Protein AF-C9MSU8-F1 (afdb_monomer_lite)

pLDDT: mea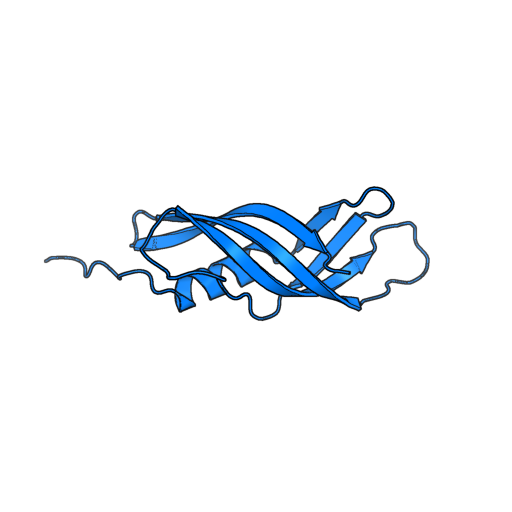n 86.48, std 14.09, range [38.53, 98.06]

Sequence (102 aa):
MSIPKLSMTKKDVETAITHALRNYHITTYDKDYCIVTPHAQTIQEEFIGPKVYTFQGTAEIKSEIGNNDILFNIRSIKGAAKITTSKTGEPVVEINSISLVK

Radius of gyration: 15.4 Å; chains: 1; bounding box: 34×20×55 Å

Secondary structure (DSSP, 8-state):
-PPP-----HHHHHHHHHHHTTT-EEE-SS-EEEEEEEEEEEESS---SSSEEEEEEEEEEEE-SSSS---EEEEEEEEEEEEEE-TTS-EEEEEEEEEE--

Structure (mmCIF, N/CA/C/O backbone):
data_AF-C9MSU8-F1
#
_entry.id   AF-C9MSU8-F1
#
loop_
_atom_site.group_PDB
_atom_site.id
_atom_site.type_symbol
_atom_site.label_atom_id
_atom_site.label_alt_id
_atom_site.label_comp_id
_atom_site.label_asym_id
_atom_site.label_entity_id
_atom_site.label_seq_id
_atom_site.pdbx_PDB_ins_code
_atom_site.Cartn_x
_atom_site.Cartn_y
_atom_site.Cartn_z
_atom_site.occupancy
_atom_site.B_iso_or_equiv
_atom_site.auth_seq_id
_atom_site.auth_comp_id
_atom_site.auth_asym_id
_atom_site.auth_atom_id
_atom_site.pdbx_PDB_model_num
ATOM 1 N N . MET A 1 1 ? -8.739 -7.351 34.157 1.00 38.53 1 MET A N 1
ATOM 2 C CA . MET A 1 1 ? -7.938 -6.250 33.583 1.00 38.53 1 MET A CA 1
ATOM 3 C C . MET A 1 1 ? -8.274 -6.150 32.108 1.00 38.53 1 MET A C 1
ATOM 5 O O . MET A 1 1 ? -8.123 -7.142 31.407 1.00 38.53 1 MET A O 1
ATOM 9 N N . SER A 1 2 ? -8.816 -5.018 31.665 1.00 47.75 2 SER A N 1
ATOM 10 C CA . SER A 1 2 ? -9.199 -4.802 30.266 1.00 47.75 2 SER A CA 1
ATOM 11 C C . SER A 1 2 ? -7.969 -4.350 29.484 1.00 47.75 2 SER A C 1
ATOM 13 O O . SER A 1 2 ? -7.360 -3.345 29.837 1.00 47.75 2 SER A O 1
ATOM 15 N N . ILE A 1 3 ? -7.585 -5.102 28.454 1.00 57.72 3 ILE A N 1
ATOM 16 C CA . ILE A 1 3 ? -6.533 -4.694 27.517 1.00 57.72 3 ILE A CA 1
ATOM 17 C C . ILE A 1 3 ? -7.032 -3.413 26.825 1.00 57.72 3 ILE A C 1
ATOM 19 O O . ILE A 1 3 ? -8.185 -3.406 26.376 1.00 57.72 3 ILE A O 1
ATOM 23 N N . PRO A 1 4 ? -6.240 -2.328 26.742 1.00 50.41 4 PRO A N 1
ATOM 24 C CA . PRO A 1 4 ? -6.663 -1.159 25.990 1.00 50.41 4 PRO A CA 1
ATOM 25 C C . PRO A 1 4 ? -6.872 -1.599 24.541 1.00 50.41 4 PRO A C 1
ATOM 27 O O . PRO A 1 4 ? -5.958 -2.136 23.916 1.00 50.41 4 PRO A O 1
ATOM 30 N N . LYS A 1 5 ? -8.080 -1.398 24.006 1.00 56.59 5 LYS A N 1
ATOM 31 C CA . LYS A 1 5 ? -8.312 -1.468 22.561 1.00 56.59 5 LYS A CA 1
ATOM 32 C C . LYS A 1 5 ? -7.459 -0.349 21.964 1.00 56.59 5 LYS A C 1
ATOM 34 O O . LYS A 1 5 ? -7.872 0.805 22.005 1.00 56.59 5 LYS A O 1
ATOM 39 N N . LEU A 1 6 ? -6.256 -0.670 21.493 1.00 56.91 6 LEU A N 1
ATOM 40 C CA . LEU A 1 6 ? -5.472 0.234 20.659 1.00 56.91 6 LEU A CA 1
ATOM 41 C C . LEU A 1 6 ? -6.358 0.571 19.459 1.00 56.91 6 LEU A C 1
ATOM 43 O O . LEU A 1 6 ? -6.616 -0.268 18.598 1.00 56.91 6 LEU A O 1
ATOM 47 N N . SER A 1 7 ? -6.944 1.767 19.474 1.00 69.69 7 SER A N 1
ATOM 48 C CA . SER A 1 7 ? -7.719 2.265 18.352 1.00 69.69 7 SER A CA 1
ATOM 49 C C . SER A 1 7 ? -6.724 2.574 17.244 1.00 69.69 7 SER A C 1
ATOM 51 O O . SER A 1 7 ? -6.043 3.595 17.294 1.00 69.69 7 SER A O 1
ATOM 53 N N . MET A 1 8 ? -6.612 1.656 16.289 1.00 84.62 8 MET A N 1
ATOM 54 C CA . MET A 1 8 ? -5.852 1.816 15.053 1.00 84.62 8 MET A CA 1
ATOM 55 C C . MET A 1 8 ? -6.067 3.220 14.474 1.00 84.62 8 MET A C 1
ATOM 57 O O . MET A 1 8 ? -7.203 3.590 14.177 1.00 84.62 8 MET A O 1
ATOM 61 N N . THR A 1 9 ? -5.000 4.011 14.349 1.00 91.56 9 THR A N 1
ATOM 62 C CA . THR A 1 9 ? -5.084 5.375 13.811 1.00 91.56 9 THR A CA 1
ATOM 63 C C . THR A 1 9 ? -4.835 5.382 12.304 1.00 91.56 9 THR A C 1
ATOM 65 O O . THR A 1 9 ? -4.222 4.463 11.760 1.00 91.56 9 THR A O 1
ATOM 68 N N . LYS A 1 10 ? -5.248 6.457 11.616 1.00 93.62 10 LYS A N 1
ATOM 69 C CA . LYS A 1 10 ? -4.936 6.661 10.189 1.00 93.62 10 LYS A CA 1
ATOM 70 C C . LYS A 1 10 ? -3.436 6.495 9.905 1.00 93.62 10 LYS A C 1
ATOM 72 O O . LYS A 1 10 ? -3.062 5.809 8.960 1.00 93.62 10 LYS A O 1
ATOM 77 N N . LYS A 1 11 ? -2.590 7.063 10.771 1.00 94.25 11 LYS A N 1
ATOM 78 C CA . LYS A 1 11 ? -1.129 7.025 10.642 1.00 94.25 11 LYS A CA 1
ATOM 79 C C . LYS A 1 11 ? -0.561 5.611 10.789 1.00 94.25 11 LYS A C 1
ATOM 81 O O . LYS A 1 11 ? 0.358 5.251 10.053 1.00 94.25 11 LYS A O 1
ATOM 86 N N . ASP A 1 12 ? -1.103 4.808 11.704 1.00 92.62 12 ASP A N 1
ATOM 87 C CA . ASP A 1 12 ? -0.670 3.414 11.875 1.00 92.62 12 ASP A CA 1
ATOM 88 C C . ASP A 1 12 ? -0.981 2.599 10.617 1.00 92.62 12 ASP A C 1
ATOM 90 O O . ASP A 1 12 ? -0.149 1.825 10.149 1.00 92.62 12 ASP A O 1
ATOM 94 N N . VAL A 1 13 ? -2.156 2.827 10.022 1.00 94.50 13 VAL A N 1
ATOM 95 C CA . VAL A 1 13 ? -2.569 2.169 8.778 1.00 94.50 13 VAL A CA 1
ATOM 96 C C . VAL A 1 13 ? -1.697 2.600 7.601 1.00 94.50 13 VAL A C 1
ATOM 98 O O . VAL A 1 13 ? -1.225 1.752 6.854 1.00 94.50 13 VAL A O 1
ATOM 101 N N . GLU A 1 14 ? -1.436 3.895 7.440 1.00 97.12 14 GLU A N 1
ATOM 102 C CA . GLU A 1 14 ? -0.551 4.432 6.395 1.00 97.12 14 GLU A CA 1
ATOM 103 C C . GLU A 1 14 ? 0.879 3.882 6.501 1.00 97.12 14 GLU A C 1
ATOM 105 O O . GLU A 1 14 ? 1.504 3.500 5.504 1.00 97.12 14 GLU A O 1
ATOM 110 N N . THR A 1 15 ? 1.373 3.757 7.733 1.00 95.75 15 THR A N 1
ATOM 111 C CA . THR A 1 15 ? 2.661 3.122 8.026 1.00 95.75 15 THR A CA 1
ATOM 112 C C . THR A 1 15 ? 2.626 1.641 7.648 1.00 95.75 15 THR A C 1
ATOM 114 O O . THR A 1 15 ? 3.523 1.159 6.957 1.00 95.75 15 THR A O 1
ATOM 117 N N . ALA A 1 16 ? 1.566 0.919 8.015 1.00 95.06 16 ALA A N 1
ATOM 118 C CA . ALA A 1 16 ? 1.407 -0.492 7.676 1.00 95.06 16 ALA A CA 1
ATOM 119 C C . ALA A 1 16 ? 1.290 -0.730 6.158 1.00 95.06 16 ALA A C 1
ATOM 121 O O . ALA A 1 16 ? 1.886 -1.679 5.652 1.00 95.06 16 ALA A O 1
ATOM 122 N N . ILE A 1 17 ? 0.612 0.153 5.413 1.00 96.94 17 ILE A N 1
ATOM 123 C CA . ILE A 1 17 ? 0.586 0.126 3.940 1.00 96.94 17 ILE A CA 1
ATOM 124 C C . ILE A 1 17 ? 2.002 0.295 3.392 1.00 96.94 17 ILE A C 1
ATOM 126 O O . ILE A 1 17 ? 2.437 -0.497 2.561 1.00 96.94 17 ILE A O 1
ATOM 130 N N . THR A 1 18 ? 2.753 1.275 3.898 1.00 96.81 18 THR A N 1
ATOM 131 C CA . THR A 1 18 ? 4.152 1.491 3.500 1.00 96.81 18 THR A CA 1
ATOM 132 C C . THR A 1 18 ? 4.994 0.229 3.724 1.00 96.81 18 THR A C 1
ATOM 134 O O . THR A 1 18 ? 5.765 -0.164 2.853 1.00 96.81 18 THR A O 1
ATOM 137 N N . HIS A 1 19 ? 4.823 -0.465 4.853 1.00 94.94 19 HIS A N 1
ATOM 138 C CA . HIS A 1 19 ? 5.519 -1.729 5.110 1.00 94.94 19 HIS A CA 1
ATOM 139 C C . HIS A 1 19 ? 5.079 -2.865 4.181 1.00 94.94 19 HIS A C 1
ATOM 141 O O . HIS A 1 19 ? 5.940 -3.587 3.679 1.00 94.94 19 HIS A O 1
ATOM 147 N N . ALA A 1 20 ? 3.776 -3.006 3.926 1.00 94.88 20 ALA A N 1
ATOM 148 C CA . ALA A 1 20 ? 3.219 -4.047 3.060 1.00 94.88 20 ALA A CA 1
ATOM 149 C C . ALA A 1 20 ? 3.668 -3.921 1.593 1.00 94.88 20 ALA A C 1
ATOM 151 O O . ALA A 1 20 ? 3.653 -4.903 0.857 1.00 94.88 20 ALA A O 1
ATOM 152 N N . LEU A 1 21 ? 4.084 -2.725 1.171 1.00 95.44 21 LEU A N 1
ATOM 153 C CA . LEU A 1 21 ? 4.576 -2.463 -0.181 1.00 95.44 21 LEU A CA 1
ATOM 154 C C . LEU A 1 21 ? 6.047 -2.830 -0.403 1.00 95.44 21 LEU A C 1
ATOM 156 O O . LEU A 1 21 ? 6.503 -2.812 -1.545 1.00 95.44 21 LEU A O 1
ATOM 160 N N . ARG A 1 22 ? 6.811 -3.154 0.647 1.00 90.44 22 ARG A N 1
ATOM 161 C CA . ARG A 1 22 ? 8.213 -3.567 0.486 1.00 90.44 22 ARG A CA 1
ATOM 162 C C . ARG A 1 22 ? 8.277 -4.862 -0.321 1.00 90.44 22 ARG A C 1
ATOM 164 O O . ARG A 1 22 ? 7.668 -5.853 0.071 1.00 90.44 22 ARG A O 1
ATOM 17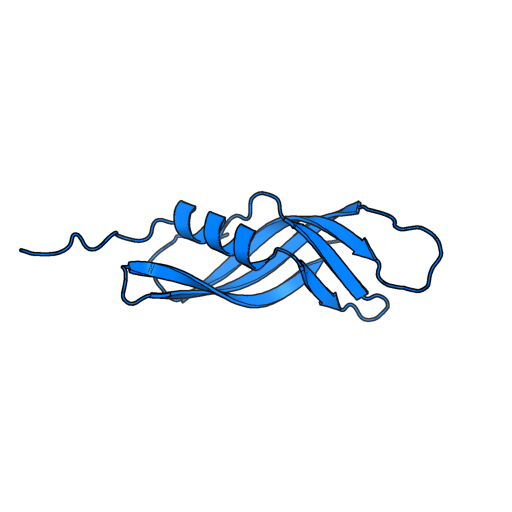1 N N . ASN A 1 23 ? 9.044 -4.859 -1.412 1.00 85.44 23 ASN A N 1
ATOM 172 C CA . ASN A 1 23 ? 9.165 -5.973 -2.359 1.00 85.44 23 ASN A CA 1
ATOM 173 C C . ASN A 1 23 ? 7.851 -6.342 -3.075 1.00 85.44 23 ASN A C 1
ATOM 175 O O . ASN A 1 23 ? 7.699 -7.463 -3.567 1.00 85.44 23 ASN A O 1
ATOM 179 N N . TYR A 1 24 ? 6.881 -5.425 -3.129 1.00 90.44 24 TYR A N 1
ATOM 180 C CA . TYR A 1 24 ? 5.662 -5.646 -3.898 1.00 90.44 24 TYR A CA 1
ATOM 181 C C . TYR A 1 24 ? 5.951 -5.492 -5.395 1.00 90.44 24 TYR A C 1
ATOM 183 O O . TYR A 1 24 ? 6.636 -4.552 -5.806 1.00 90.44 24 TYR A O 1
ATOM 191 N N . HIS A 1 25 ? 5.414 -6.404 -6.205 1.00 89.56 25 HIS A N 1
ATOM 192 C CA . HIS A 1 25 ? 5.610 -6.402 -7.653 1.00 89.56 25 HIS A CA 1
ATOM 193 C C . HIS A 1 25 ? 4.429 -5.717 -8.343 1.00 89.56 25 HIS A C 1
ATOM 195 O O . HIS A 1 25 ? 3.265 -5.975 -8.036 1.00 89.56 25 HIS A O 1
ATOM 201 N N . ILE A 1 26 ? 4.739 -4.821 -9.271 1.00 87.88 26 ILE A N 1
ATOM 202 C CA . ILE A 1 26 ? 3.789 -4.112 -10.117 1.00 87.88 26 ILE A CA 1
ATOM 203 C C . ILE A 1 26 ? 4.023 -4.586 -11.548 1.00 87.88 26 ILE A C 1
ATOM 205 O O . ILE A 1 26 ? 4.992 -4.182 -12.189 1.00 87.88 26 ILE A O 1
ATOM 209 N N . THR A 1 27 ? 3.111 -5.405 -12.054 1.00 84.50 27 THR A N 1
ATOM 210 C CA . THR A 1 27 ? 3.103 -5.831 -13.455 1.00 84.50 27 THR A CA 1
ATOM 211 C C . THR A 1 27 ? 2.291 -4.843 -14.284 1.00 84.50 27 THR A C 1
ATOM 213 O O . THR A 1 27 ? 1.102 -4.629 -14.030 1.00 84.50 27 THR A O 1
ATOM 216 N N . THR A 1 28 ? 2.925 -4.216 -15.272 1.00 79.75 28 THR A N 1
ATOM 217 C CA . THR A 1 28 ? 2.252 -3.457 -16.333 1.00 79.75 28 THR A CA 1
ATOM 218 C C . THR A 1 28 ? 2.185 -4.294 -17.610 1.00 79.75 28 THR A C 1
ATOM 220 O O . THR A 1 28 ? 2.715 -5.397 -17.677 1.00 79.75 28 THR A O 1
ATOM 223 N N . TYR A 1 29 ? 1.501 -3.786 -18.640 1.00 78.38 29 TYR A N 1
ATOM 224 C CA . TYR A 1 29 ? 1.393 -4.482 -19.929 1.00 78.38 29 TYR A CA 1
ATOM 225 C C . TYR A 1 29 ? 2.763 -4.766 -20.566 1.00 78.38 29 TYR A C 1
ATOM 227 O O . TYR A 1 29 ? 2.939 -5.766 -21.253 1.00 78.38 29 TYR A O 1
ATOM 235 N N . ASP A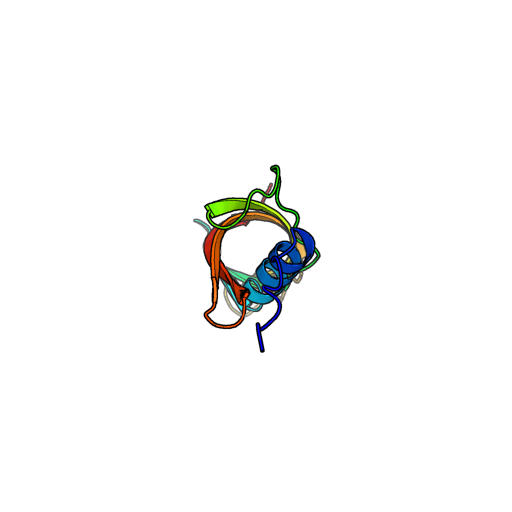 1 30 ? 3.714 -3.856 -20.369 1.00 74.94 30 ASP A N 1
ATOM 236 C CA . ASP A 1 30 ? 5.008 -3.844 -21.033 1.00 74.94 30 ASP A CA 1
ATOM 237 C C . ASP A 1 30 ? 6.176 -4.226 -20.118 1.00 74.94 30 ASP A C 1
ATOM 239 O O . ASP A 1 30 ? 7.212 -4.647 -20.635 1.00 74.94 30 ASP A O 1
ATOM 243 N N . LYS A 1 31 ? 6.046 -4.050 -18.792 1.00 80.50 31 LYS A N 1
ATOM 244 C CA . LYS A 1 31 ? 7.151 -4.220 -17.841 1.00 80.50 31 LYS A CA 1
ATOM 245 C C . LYS A 1 31 ? 6.708 -4.698 -16.466 1.00 80.50 31 LYS A C 1
ATOM 247 O O . LYS A 1 31 ? 5.662 -4.312 -15.958 1.00 80.50 31 LYS A O 1
ATOM 252 N N . ASP A 1 32 ? 7.592 -5.451 -15.826 1.00 84.94 32 ASP A N 1
ATOM 253 C CA . ASP A 1 32 ? 7.500 -5.764 -14.406 1.00 84.94 32 ASP A CA 1
ATOM 254 C C . ASP A 1 32 ? 8.398 -4.827 -13.604 1.00 84.94 32 ASP A C 1
ATOM 256 O O . ASP A 1 32 ? 9.568 -4.597 -13.940 1.00 84.94 32 ASP A O 1
ATOM 260 N N . TYR A 1 33 ? 7.834 -4.280 -12.533 1.00 87.12 33 TYR A N 1
ATOM 261 C CA . TYR A 1 33 ? 8.531 -3.437 -11.579 1.00 87.12 33 TYR A CA 1
ATOM 262 C C . TYR A 1 33 ? 8.457 -4.048 -10.187 1.00 87.12 33 TYR A C 1
ATOM 264 O O . TYR A 1 33 ? 7.420 -4.559 -9.783 1.00 87.12 33 TYR A O 1
ATOM 272 N N . CYS A 1 34 ? 9.518 -3.904 -9.407 1.00 90.31 34 CYS A N 1
ATOM 273 C CA . CYS A 1 34 ? 9.530 -4.239 -7.991 1.00 90.31 34 CYS A CA 1
ATOM 274 C C . CYS A 1 34 ? 9.722 -2.967 -7.163 1.00 90.31 34 CYS A C 1
ATOM 276 O O . CYS A 1 34 ? 10.576 -2.134 -7.482 1.00 90.31 34 CYS A O 1
ATOM 278 N N . ILE A 1 35 ? 8.922 -2.801 -6.110 1.00 91.81 35 ILE A N 1
ATOM 279 C CA . ILE A 1 35 ? 9.097 -1.720 -5.140 1.00 91.81 35 ILE A CA 1
ATOM 280 C C . ILE A 1 35 ? 10.264 -2.064 -4.217 1.00 91.81 35 ILE A C 1
ATOM 282 O O . ILE A 1 35 ? 10.187 -2.991 -3.411 1.00 91.81 35 ILE A O 1
ATOM 286 N N . VAL A 1 36 ? 11.317 -1.257 -4.298 1.00 90.56 36 VAL A N 1
ATOM 287 C CA . VAL A 1 36 ? 12.525 -1.383 -3.478 1.00 90.56 36 VAL A CA 1
ATOM 288 C C . VAL A 1 36 ? 12.331 -0.626 -2.169 1.00 90.56 36 VAL A C 1
ATOM 290 O O . VAL A 1 36 ? 12.431 -1.205 -1.087 1.00 90.56 36 VAL A O 1
ATOM 293 N N . THR A 1 37 ? 11.964 0.653 -2.275 1.00 93.25 37 THR A N 1
ATOM 294 C CA . THR A 1 37 ? 11.757 1.531 -1.120 1.00 93.25 37 THR A CA 1
ATOM 295 C C . THR A 1 37 ? 10.413 2.241 -1.258 1.00 93.25 37 THR A C 1
ATOM 297 O O . THR A 1 37 ? 10.308 3.217 -2.000 1.00 93.25 37 THR A O 1
ATOM 300 N N . PRO A 1 38 ? 9.355 1.796 -0.563 1.00 94.81 38 PRO A N 1
ATOM 301 C CA . PRO A 1 38 ? 8.128 2.575 -0.479 1.00 94.81 38 PRO A CA 1
ATOM 302 C C . PRO A 1 38 ? 8.358 3.792 0.429 1.00 94.81 38 PRO A C 1
ATOM 304 O O . PRO A 1 38 ? 8.848 3.653 1.552 1.00 94.81 38 PRO A O 1
ATOM 307 N N . HIS A 1 39 ? 7.995 4.986 -0.043 1.00 95.19 39 HIS A N 1
ATOM 308 C CA . HIS A 1 39 ? 7.943 6.189 0.792 1.00 95.19 39 HIS A CA 1
ATOM 309 C C . HIS A 1 39 ? 6.575 6.298 1.483 1.00 95.19 39 HIS A C 1
ATOM 311 O O . HIS A 1 39 ? 5.755 5.381 1.400 1.00 95.19 39 HIS A O 1
ATOM 317 N N . ALA A 1 40 ? 6.317 7.415 2.169 1.00 92.31 40 ALA A N 1
ATOM 318 C CA . ALA A 1 40 ? 5.059 7.635 2.875 1.00 92.31 40 ALA A CA 1
ATOM 319 C C . ALA A 1 40 ? 3.846 7.472 1.941 1.00 92.31 40 ALA A C 1
ATOM 321 O O . ALA A 1 40 ? 3.736 8.150 0.916 1.00 92.31 40 ALA A O 1
ATOM 322 N N . GLN A 1 41 ? 2.936 6.574 2.319 1.00 96.50 41 GLN A N 1
ATOM 323 C CA . GLN A 1 41 ? 1.651 6.380 1.654 1.00 96.50 41 GLN A CA 1
ATOM 324 C C . GLN A 1 41 ? 0.553 7.081 2.442 1.00 96.50 41 GLN A C 1
ATOM 326 O O . GLN A 1 41 ? 0.535 7.020 3.665 1.00 96.50 41 GLN A O 1
ATOM 331 N N . THR A 1 42 ? -0.369 7.730 1.742 1.00 97.50 42 THR A N 1
ATOM 332 C CA . THR A 1 42 ? -1.455 8.507 2.343 1.00 97.50 42 THR A CA 1
ATOM 333 C C . THR A 1 42 ? -2.800 7.960 1.897 1.00 97.50 42 THR A C 1
ATOM 335 O O . THR A 1 42 ? -3.052 7.828 0.695 1.00 97.50 42 THR A O 1
ATOM 338 N N . ILE A 1 43 ? -3.691 7.687 2.848 1.00 97.12 43 ILE A N 1
ATOM 339 C CA . ILE A 1 43 ? -5.085 7.338 2.564 1.00 97.12 43 ILE A CA 1
ATOM 340 C C . ILE A 1 43 ? -5.819 8.597 2.098 1.00 97.12 43 ILE A C 1
ATOM 342 O O . ILE A 1 43 ? -5.785 9.636 2.764 1.00 97.12 43 ILE A O 1
ATOM 346 N N . GLN A 1 44 ? -6.505 8.489 0.964 1.00 97.25 44 GLN A N 1
ATOM 347 C CA . GLN A 1 44 ? -7.102 9.629 0.256 1.00 97.25 44 GLN A CA 1
ATOM 348 C C . GLN A 1 44 ? -8.442 10.101 0.839 1.00 97.25 44 GLN A C 1
ATOM 350 O O . GLN A 1 44 ? -8.957 11.148 0.460 1.00 97.25 44 GLN A O 1
ATOM 355 N N . GLU A 1 45 ? -9.008 9.338 1.765 1.00 94.88 45 GLU A N 1
ATOM 356 C CA . GLU A 1 45 ? -10.322 9.563 2.364 1.00 94.88 45 GLU A CA 1
ATOM 357 C C . GLU A 1 45 ? -10.241 9.640 3.901 1.00 94.88 45 GLU A C 1
ATOM 359 O O . GLU A 1 45 ? -9.176 9.456 4.511 1.00 94.88 45 GLU A O 1
ATOM 364 N N . GLU A 1 46 ? -11.371 9.953 4.538 1.00 94.44 46 GLU A N 1
ATOM 365 C CA . GLU A 1 46 ? -11.489 9.920 5.994 1.00 94.44 46 GLU A CA 1
ATOM 366 C C . GLU A 1 46 ? -11.356 8.481 6.501 1.00 94.44 46 GLU A C 1
ATOM 368 O O . GLU A 1 46 ? -12.004 7.552 6.006 1.00 94.44 46 GLU A O 1
ATOM 373 N N . PHE A 1 47 ? -10.500 8.297 7.503 1.00 92.81 47 PHE A N 1
ATOM 374 C CA . PHE A 1 47 ? -10.299 6.998 8.118 1.00 92.81 47 PHE A CA 1
ATOM 375 C C . PHE A 1 47 ? -11.371 6.749 9.184 1.00 92.81 47 PHE A C 1
ATOM 377 O O . PHE A 1 47 ? -11.375 7.389 10.231 1.00 92.81 47 PHE A O 1
ATOM 384 N N . ILE A 1 48 ? -12.244 5.777 8.921 1.00 92.12 48 ILE A N 1
ATOM 385 C CA . ILE A 1 48 ? -13.402 5.429 9.762 1.00 92.12 48 ILE A CA 1
ATOM 386 C C . ILE A 1 48 ? -13.325 3.997 10.322 1.00 92.12 48 ILE A C 1
ATOM 388 O O . ILE A 1 48 ? -14.322 3.451 10.787 1.00 92.12 48 ILE A O 1
ATOM 392 N N . GLY A 1 49 ? -12.148 3.365 10.266 1.00 90.56 49 GLY A N 1
ATOM 393 C CA . GLY A 1 49 ? -11.926 1.986 10.718 1.00 90.56 49 GLY A CA 1
ATOM 394 C C . GLY A 1 49 ? -11.742 0.975 9.576 1.00 90.56 49 GLY A C 1
ATOM 395 O O . GLY A 1 49 ? -11.395 1.372 8.465 1.00 90.56 49 GLY A O 1
ATOM 396 N N . PRO A 1 50 ? -11.914 -0.335 9.828 1.00 92.88 50 PRO A N 1
ATOM 397 C CA . PRO A 1 50 ? -11.658 -1.393 8.845 1.00 92.88 50 PRO A CA 1
ATOM 398 C C . PRO A 1 50 ? -12.543 -1.301 7.592 1.00 92.88 50 PRO A C 1
ATOM 400 O O . PRO A 1 50 ? -13.760 -1.448 7.678 1.00 92.88 50 PRO A O 1
ATOM 403 N N . LYS A 1 51 ? -11.928 -1.090 6.424 1.00 95.19 51 LYS A N 1
ATOM 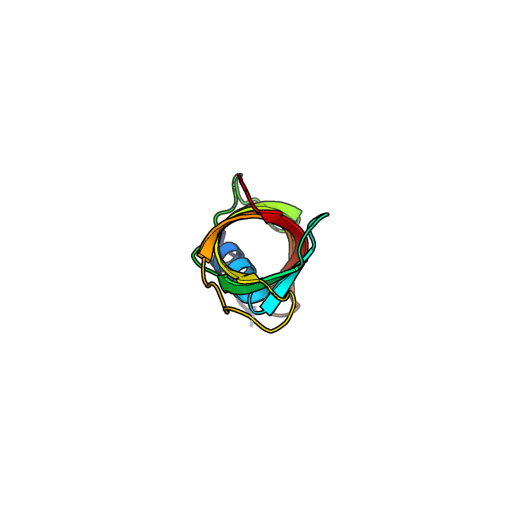404 C CA . LYS A 1 51 ? -12.546 -1.185 5.089 1.00 95.19 51 LYS A CA 1
ATOM 405 C C . LYS A 1 51 ? -11.457 -1.197 4.012 1.00 95.19 51 LYS A C 1
ATOM 407 O O . LYS A 1 51 ? -10.267 -1.268 4.320 1.00 95.19 51 LYS A O 1
ATOM 412 N N . VAL A 1 52 ? -11.862 -1.133 2.749 1.00 97.38 52 VAL A N 1
ATOM 413 C CA . VAL A 1 52 ? -10.949 -0.867 1.634 1.00 97.38 52 VAL A CA 1
ATOM 414 C C . VAL A 1 52 ? -10.737 0.638 1.514 1.00 97.38 52 VAL A C 1
ATOM 416 O O . VAL A 1 52 ? -11.707 1.392 1.517 1.00 97.38 52 VAL A O 1
ATOM 419 N N . TYR A 1 53 ? -9.479 1.050 1.406 1.00 97.75 53 TYR A N 1
ATOM 420 C CA . TYR A 1 53 ? -9.073 2.440 1.241 1.00 97.75 53 TYR A CA 1
ATOM 421 C C . TYR A 1 53 ? -8.246 2.614 -0.020 1.00 97.75 53 TYR A C 1
ATOM 423 O O . TYR A 1 53 ? -7.397 1.774 -0.333 1.00 97.75 53 TYR A O 1
ATOM 431 N N . THR A 1 54 ? -8.441 3.744 -0.693 1.00 98.06 54 THR A N 1
ATOM 432 C CA . THR A 1 54 ? -7.499 4.195 -1.722 1.00 98.06 54 THR A CA 1
ATOM 433 C C . THR A 1 54 ? -6.325 4.906 -1.059 1.00 98.06 54 THR A C 1
ATOM 435 O O . THR A 1 54 ? -6.521 5.770 -0.200 1.00 98.06 54 THR A O 1
ATOM 438 N N . PHE A 1 55 ? -5.105 4.580 -1.478 1.00 97.62 55 PHE A N 1
ATOM 439 C CA . PHE A 1 55 ? -3.892 5.263 -1.038 1.00 97.62 55 PHE A CA 1
ATOM 440 C C . PHE A 1 55 ? -3.060 5.757 -2.223 1.00 97.62 55 PHE A C 1
ATOM 442 O O . PHE A 1 55 ? -3.161 5.238 -3.340 1.00 97.62 55 PHE A O 1
ATOM 449 N N . GLN A 1 56 ? -2.237 6.770 -1.967 1.00 97.81 56 GLN A N 1
ATOM 450 C CA . GLN A 1 56 ? -1.260 7.300 -2.916 1.00 97.81 56 GLN A CA 1
ATOM 451 C C . GLN A 1 56 ? 0.037 7.659 -2.202 1.00 97.81 56 GLN A C 1
ATOM 453 O O . GLN A 1 56 ? 0.034 7.980 -1.013 1.00 97.81 56 GLN A O 1
ATOM 458 N N . GLY A 1 57 ? 1.131 7.660 -2.948 1.00 96.56 57 GLY A N 1
ATOM 459 C CA . GLY A 1 57 ? 2.436 8.068 -2.458 1.00 96.56 57 GLY A CA 1
ATOM 460 C C . GLY A 1 57 ? 3.486 7.887 -3.537 1.00 96.56 57 GLY A C 1
ATOM 461 O O . GLY A 1 57 ? 3.171 7.751 -4.720 1.00 96.56 57 GLY A O 1
ATOM 462 N N . THR A 1 58 ? 4.744 7.866 -3.128 1.00 96.38 58 THR A N 1
ATOM 463 C CA . THR A 1 58 ? 5.870 7.579 -4.016 1.00 96.38 58 THR A CA 1
ATOM 464 C C . THR A 1 58 ? 6.596 6.320 -3.566 1.00 96.38 58 THR A C 1
ATOM 466 O O . THR A 1 58 ? 6.505 5.903 -2.409 1.00 96.38 58 THR A O 1
ATOM 469 N N . ALA A 1 59 ? 7.309 5.693 -4.491 1.00 94.94 59 ALA A N 1
ATOM 470 C CA . ALA A 1 59 ? 8.173 4.562 -4.210 1.00 94.94 59 ALA A CA 1
ATOM 471 C C . ALA A 1 59 ? 9.371 4.564 -5.160 1.00 94.94 59 ALA A C 1
ATOM 473 O O . ALA A 1 59 ? 9.238 4.902 -6.338 1.00 94.94 59 ALA A O 1
ATOM 474 N N . GLU A 1 60 ? 10.526 4.148 -4.658 1.00 93.81 60 GLU A N 1
ATOM 475 C CA . GLU A 1 60 ? 11.644 3.719 -5.489 1.00 93.81 60 GLU A CA 1
ATOM 476 C C . GLU A 1 60 ? 11.317 2.347 -6.068 1.00 93.81 60 GLU A C 1
ATOM 478 O O . GLU A 1 60 ? 11.087 1.384 -5.329 1.00 93.81 60 GLU A O 1
ATOM 483 N N . ILE A 1 61 ? 11.305 2.260 -7.394 1.00 90.31 61 ILE A N 1
ATOM 484 C CA . ILE A 1 61 ? 11.035 1.024 -8.119 1.00 90.31 61 ILE A CA 1
ATOM 485 C C . ILE A 1 61 ? 12.224 0.628 -8.985 1.00 90.31 61 ILE A C 1
ATOM 487 O O . ILE A 1 61 ? 12.926 1.482 -9.533 1.00 90.31 61 ILE A O 1
ATOM 491 N N . LYS A 1 62 ? 12.396 -0.678 -9.153 1.00 87.81 62 LYS A N 1
ATOM 492 C CA . LYS A 1 62 ? 13.344 -1.304 -10.073 1.00 87.81 62 LYS A CA 1
ATOM 493 C C . LYS A 1 62 ? 12.569 -2.015 -11.180 1.00 87.81 62 LYS A C 1
ATOM 495 O O . LYS A 1 62 ? 11.621 -2.728 -10.886 1.00 87.81 62 LYS A O 1
ATOM 500 N N . SER A 1 63 ? 12.985 -1.850 -12.435 1.00 81.38 63 SER A N 1
ATOM 501 C CA . SER A 1 63 ? 12.504 -2.673 -13.558 1.00 81.38 63 SER A CA 1
ATOM 502 C C . SER A 1 63 ? 13.176 -4.049 -13.525 1.00 81.38 63 SER A C 1
ATOM 504 O O . SER A 1 63 ? 14.392 -4.123 -13.343 1.00 81.38 63 SER A O 1
ATOM 506 N N . GLU A 1 64 ? 12.418 -5.129 -13.717 1.00 71.62 64 GLU A N 1
ATOM 507 C CA . GLU A 1 64 ? 12.946 -6.506 -13.674 1.00 71.62 64 GLU A CA 1
ATOM 508 C C . GLU A 1 64 ? 13.346 -7.074 -15.044 1.00 71.62 64 GLU A C 1
ATOM 510 O O . GLU A 1 64 ? 13.923 -8.158 -15.127 1.00 71.62 64 GLU A O 1
ATOM 515 N N . ILE A 1 65 ? 13.114 -6.339 -16.136 1.00 61.25 65 ILE A N 1
ATOM 516 C CA . ILE A 1 65 ? 13.460 -6.820 -17.478 1.00 61.25 65 ILE A CA 1
ATOM 517 C C . ILE A 1 65 ? 14.983 -6.882 -17.674 1.00 61.25 65 ILE A C 1
ATOM 519 O O . ILE A 1 65 ? 15.645 -5.858 -17.806 1.00 61.25 65 ILE A O 1
ATOM 523 N N . GLY A 1 66 ? 15.496 -8.110 -17.786 1.00 51.31 66 GLY A N 1
ATOM 524 C CA . GLY A 1 66 ? 16.570 -8.486 -18.711 1.00 51.31 66 GLY A CA 1
ATOM 525 C C . GLY A 1 66 ? 17.888 -7.715 -18.608 1.00 51.31 66 GLY A C 1
ATOM 526 O O . GLY A 1 66 ? 18.228 -6.968 -19.513 1.00 51.31 66 GLY A O 1
ATOM 527 N N . ASN A 1 67 ? 18.646 -7.984 -17.544 1.00 49.31 67 ASN A N 1
ATOM 528 C CA . ASN A 1 67 ? 20.109 -7.878 -17.381 1.00 49.31 67 ASN A CA 1
ATOM 529 C C . ASN A 1 67 ? 20.892 -6.615 -17.809 1.00 49.31 67 ASN A C 1
ATOM 531 O O . ASN A 1 67 ? 22.096 -6.600 -17.582 1.00 49.31 67 ASN A O 1
ATOM 535 N N . ASN A 1 68 ? 20.287 -5.559 -18.346 1.00 53.06 68 ASN A N 1
ATOM 536 C CA . ASN A 1 68 ? 21.004 -4.327 -18.676 1.00 53.06 68 ASN A CA 1
ATOM 537 C C . ASN A 1 68 ? 20.318 -3.133 -17.999 1.00 53.06 68 ASN A C 1
ATOM 539 O O . ASN A 1 68 ? 19.195 -2.770 -18.335 1.00 53.06 68 ASN A O 1
ATOM 543 N N . ASP A 1 69 ? 21.033 -2.565 -17.028 1.00 50.88 69 ASP A N 1
ATOM 544 C CA . ASP A 1 69 ? 20.723 -1.373 -16.235 1.00 50.88 69 ASP A CA 1
ATOM 545 C C . A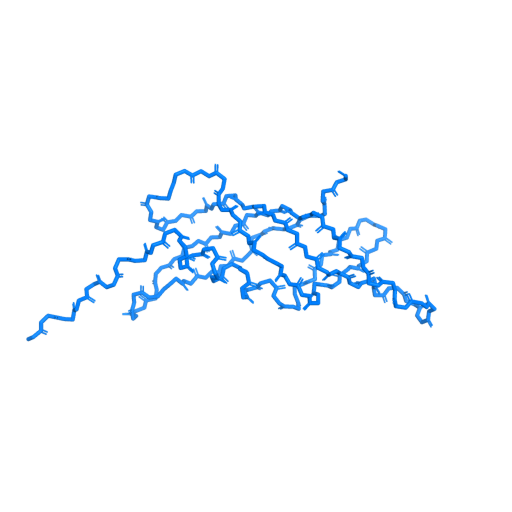SP A 1 69 ? 19.569 -1.493 -15.224 1.00 50.88 69 ASP A C 1
ATOM 547 O O . ASP A 1 69 ? 18.382 -1.342 -15.517 1.00 50.88 69 ASP A O 1
ATOM 551 N N . ILE A 1 70 ? 19.948 -1.675 -13.952 1.00 59.12 70 ILE A N 1
ATOM 552 C CA . ILE A 1 70 ? 19.052 -1.488 -12.807 1.00 59.12 70 ILE A CA 1
ATOM 553 C C . ILE A 1 70 ? 18.760 0.014 -12.673 1.00 59.12 70 ILE A C 1
ATOM 555 O O . ILE A 1 70 ? 19.421 0.731 -11.924 1.00 59.12 70 ILE A O 1
ATOM 559 N N . LEU A 1 71 ? 17.774 0.510 -13.418 1.00 64.81 71 LEU A N 1
ATOM 560 C CA . LEU A 1 71 ? 17.297 1.881 -13.271 1.00 64.81 71 LEU A CA 1
ATOM 561 C C . LEU A 1 71 ? 16.336 1.961 -12.082 1.00 64.81 71 LEU A C 1
ATOM 563 O O . LEU A 1 71 ? 15.162 1.593 -12.191 1.00 64.81 71 LEU A O 1
ATOM 567 N N . PHE A 1 72 ? 16.844 2.457 -10.954 1.00 74.81 72 PHE A N 1
ATOM 568 C CA . PHE A 1 72 ? 16.014 2.884 -9.832 1.00 74.81 72 PHE A CA 1
ATOM 569 C C . PHE A 1 72 ? 15.343 4.205 -10.194 1.00 74.81 72 PHE A C 1
ATOM 571 O O . PHE A 1 72 ? 16.013 5.191 -10.494 1.00 74.81 72 PHE A O 1
ATOM 578 N N . ASN A 1 73 ? 14.015 4.226 -10.174 1.00 84.31 73 ASN A N 1
ATOM 579 C CA . ASN A 1 73 ? 13.245 5.442 -10.393 1.00 84.31 73 ASN A CA 1
ATOM 580 C C . ASN A 1 73 ? 12.317 5.673 -9.212 1.00 84.31 73 ASN A C 1
ATOM 582 O O . ASN A 1 73 ? 11.614 4.756 -8.793 1.00 84.31 73 ASN A O 1
ATOM 586 N N . ILE A 1 74 ? 12.250 6.911 -8.731 1.00 91.00 74 ILE A N 1
ATOM 587 C CA . ILE A 1 74 ? 11.168 7.321 -7.840 1.00 91.00 74 ILE A CA 1
ATOM 588 C C . ILE A 1 74 ? 9.937 7.552 -8.714 1.00 91.00 74 ILE A C 1
ATOM 590 O O . ILE A 1 74 ? 9.957 8.371 -9.635 1.00 91.00 74 ILE A O 1
ATOM 594 N N . ARG A 1 75 ? 8.866 6.804 -8.456 1.00 91.69 75 ARG A N 1
ATOM 595 C CA . ARG A 1 75 ? 7.593 6.920 -9.172 1.00 91.69 75 ARG A CA 1
ATOM 596 C C . ARG A 1 75 ? 6.452 7.131 -8.198 1.00 91.69 75 ARG A C 1
ATOM 598 O O . ARG A 1 75 ? 6.442 6.578 -7.100 1.00 91.69 75 ARG A O 1
ATOM 605 N N . SER A 1 76 ? 5.472 7.906 -8.637 1.00 95.31 76 SER A N 1
ATOM 606 C CA . SER A 1 76 ? 4.187 7.997 -7.960 1.00 95.31 76 SER A CA 1
ATOM 607 C C . SER A 1 76 ? 3.421 6.692 -8.145 1.00 95.31 76 SER A C 1
ATOM 609 O O . SER A 1 76 ? 3.360 6.141 -9.246 1.00 95.31 76 SER A O 1
ATOM 611 N N . ILE A 1 77 ? 2.827 6.209 -7.063 1.00 95.38 77 ILE A N 1
ATOM 612 C CA . ILE A 1 77 ? 2.008 5.004 -7.030 1.00 95.38 77 ILE A CA 1
ATOM 613 C C . ILE A 1 77 ? 0.634 5.326 -6.458 1.00 95.38 77 ILE A C 1
ATOM 615 O O . ILE A 1 77 ? 0.471 6.205 -5.609 1.00 95.38 77 ILE A O 1
ATOM 619 N N . LYS A 1 78 ? -0.365 4.585 -6.928 1.00 96.50 78 LYS A N 1
ATOM 620 C CA . LYS A 1 78 ? -1.709 4.569 -6.356 1.00 96.50 78 LYS A CA 1
ATOM 621 C C . LYS A 1 78 ? -2.173 3.133 -6.211 1.00 96.50 78 LYS A C 1
ATOM 623 O O . LYS A 1 78 ? -1.880 2.299 -7.071 1.00 96.50 78 LYS A O 1
ATOM 628 N N . GLY A 1 79 ? -2.930 2.854 -5.164 1.00 96.31 79 GLY A N 1
ATOM 629 C CA . GLY A 1 79 ? -3.443 1.517 -4.925 1.00 96.31 79 GLY A CA 1
ATOM 630 C C . GLY A 1 79 ? -4.678 1.499 -4.048 1.00 96.31 79 GLY A C 1
ATOM 631 O O . GLY A 1 79 ? -5.144 2.532 -3.564 1.00 96.31 79 GLY A O 1
ATOM 632 N N . ALA A 1 80 ? -5.195 0.293 -3.855 1.00 97.69 80 ALA A N 1
ATOM 633 C CA . ALA A 1 80 ? -6.266 0.010 -2.918 1.00 97.69 80 ALA A CA 1
ATOM 634 C C . ALA A 1 80 ? -5.794 -1.052 -1.930 1.00 97.69 80 ALA A C 1
ATOM 636 O O . ALA A 1 80 ? -5.283 -2.098 -2.336 1.00 97.69 80 ALA A O 1
ATOM 637 N N . ALA A 1 81 ? -5.985 -0.789 -0.642 1.00 97.56 81 ALA A N 1
ATOM 638 C CA . ALA A 1 81 ? -5.634 -1.711 0.425 1.00 97.56 81 ALA A CA 1
ATOM 639 C C . ALA A 1 81 ? -6.863 -2.021 1.278 1.00 97.56 81 ALA A C 1
ATOM 641 O O . ALA A 1 81 ? -7.576 -1.114 1.713 1.00 97.56 81 ALA A O 1
ATOM 642 N N . LYS A 1 82 ? -7.109 -3.304 1.531 1.00 97.81 82 LYS A N 1
ATOM 643 C CA . LYS A 1 82 ? -8.082 -3.752 2.520 1.00 97.81 82 LYS A CA 1
ATOM 644 C C . LYS A 1 82 ? -7.423 -3.739 3.892 1.00 97.81 82 LYS A C 1
ATOM 646 O O . LYS A 1 82 ? -6.404 -4.390 4.112 1.00 97.81 82 LYS A O 1
ATOM 651 N N . ILE A 1 83 ? -8.030 -2.997 4.809 1.00 95.94 83 ILE A N 1
ATOM 652 C CA . ILE A 1 83 ? -7.556 -2.830 6.178 1.00 95.94 83 ILE A CA 1
ATOM 653 C C . ILE A 1 83 ? -8.476 -3.613 7.100 1.00 95.94 83 ILE A C 1
ATOM 655 O O . ILE A 1 83 ? -9.684 -3.371 7.145 1.00 95.94 83 ILE A O 1
ATOM 659 N N . THR A 1 84 ? -7.899 -4.548 7.844 1.00 94.50 84 THR A N 1
ATOM 660 C CA . THR A 1 84 ? -8.578 -5.286 8.914 1.00 94.50 84 THR A CA 1
ATOM 661 C C . THR A 1 84 ? -7.820 -5.109 10.228 1.00 94.50 84 THR A C 1
ATOM 663 O O . THR A 1 84 ? -6.743 -4.518 10.254 1.00 94.50 84 THR A O 1
ATOM 666 N N . THR A 1 85 ? -8.396 -5.569 11.336 1.00 89.94 85 THR A N 1
ATOM 667 C CA . THR A 1 85 ? -7.765 -5.477 12.657 1.00 89.94 85 THR A CA 1
ATOM 668 C C . THR A 1 85 ? -7.371 -6.872 13.120 1.00 89.94 85 THR A C 1
ATOM 670 O O . THR A 1 85 ? -8.187 -7.795 13.082 1.00 89.94 85 THR A O 1
ATOM 673 N N . SER A 1 86 ? -6.122 -7.033 13.552 1.00 87.56 86 SER A N 1
ATOM 674 C CA . SER A 1 86 ? -5.622 -8.284 14.114 1.00 87.56 86 SER A CA 1
ATOM 675 C C . SER A 1 86 ? -6.276 -8.584 15.471 1.00 87.56 86 SER A C 1
ATOM 677 O O . SER A 1 86 ? -6.932 -7.742 16.089 1.00 87.56 86 SER A O 1
ATOM 679 N N . LYS A 1 87 ? -6.023 -9.784 16.004 1.00 84.19 87 LYS A N 1
ATOM 680 C CA . LYS A 1 87 ? -6.427 -10.141 17.375 1.00 84.19 87 LYS A CA 1
ATOM 681 C C . LYS A 1 87 ? -5.764 -9.256 18.445 1.00 84.19 87 LYS A C 1
ATOM 683 O O . LYS A 1 87 ? -6.312 -9.136 19.535 1.00 84.19 87 LYS A O 1
ATOM 688 N N . THR A 1 88 ? -4.610 -8.657 18.140 1.00 84.19 88 THR A N 1
ATOM 689 C CA . THR A 1 88 ? -3.842 -7.762 19.024 1.00 84.19 88 THR A CA 1
ATOM 690 C C . THR A 1 88 ? -4.233 -6.287 18.876 1.00 84.19 88 THR A C 1
ATOM 692 O O . THR A 1 88 ? -3.748 -5.460 19.641 1.00 84.19 88 THR A O 1
ATOM 695 N N . GLY A 1 89 ? -5.142 -5.947 17.952 1.00 82.19 89 GLY A N 1
ATOM 696 C CA . GLY A 1 89 ? -5.563 -4.563 17.694 1.00 82.19 89 GLY A CA 1
ATOM 697 C C . GLY A 1 89 ? -4.724 -3.830 16.642 1.00 82.19 89 GLY A C 1
ATOM 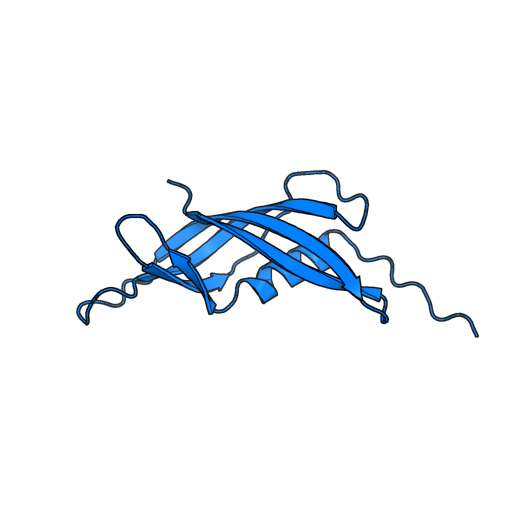698 O O . GLY A 1 89 ? -4.936 -2.642 16.417 1.00 82.19 89 GLY A O 1
ATOM 699 N N . GLU A 1 90 ? -3.798 -4.522 15.982 1.00 86.62 90 GLU A N 1
ATOM 700 C CA . GLU A 1 90 ? -2.904 -3.947 14.973 1.00 86.62 90 GLU A CA 1
ATOM 701 C C . GLU A 1 90 ? -3.557 -3.924 13.578 1.00 86.62 90 GLU A C 1
ATOM 703 O O . GLU A 1 90 ? -4.373 -4.802 13.263 1.00 86.62 90 GLU A O 1
ATOM 708 N N . PRO A 1 91 ? -3.201 -2.952 12.717 1.00 91.12 91 PRO A N 1
ATOM 709 C CA . PRO A 1 91 ? -3.615 -2.951 11.319 1.00 91.12 91 PRO A CA 1
ATOM 710 C C . PRO A 1 91 ? -3.058 -4.165 10.573 1.00 91.12 91 PRO A C 1
ATOM 712 O O . PRO A 1 91 ? -1.849 -4.375 10.515 1.00 91.12 91 PRO A O 1
ATOM 715 N N . VAL A 1 92 ? -3.941 -4.921 9.927 1.00 94.00 92 VAL A N 1
ATOM 716 C CA . VAL A 1 92 ? -3.576 -5.933 8.932 1.00 94.00 92 VAL A CA 1
ATOM 717 C C . VAL A 1 92 ? -3.933 -5.384 7.560 1.00 94.00 92 VAL A C 1
ATOM 719 O O . VAL A 1 92 ? -5.089 -5.031 7.310 1.00 94.00 92 VAL A O 1
ATOM 722 N N . VAL A 1 93 ? -2.931 -5.313 6.686 1.00 95.75 93 VAL A N 1
ATOM 723 C CA . VAL A 1 93 ? -3.034 -4.714 5.355 1.00 95.75 93 VAL A CA 1
ATOM 724 C C . VAL A 1 93 ? -2.935 -5.793 4.289 1.00 95.75 93 VAL A C 1
ATOM 726 O O . VAL A 1 93 ? -1.971 -6.551 4.250 1.00 95.75 93 VAL A O 1
ATOM 729 N N . GLU A 1 94 ? -3.909 -5.810 3.391 1.00 96.88 94 GLU A N 1
ATOM 730 C CA . GLU A 1 94 ? -3.906 -6.616 2.174 1.00 96.88 94 GLU A CA 1
ATOM 731 C C . GLU A 1 94 ? -3.959 -5.660 0.975 1.00 96.88 94 GLU A C 1
ATOM 733 O O . GLU A 1 94 ? -4.899 -4.875 0.838 1.00 96.88 94 GLU A O 1
ATOM 738 N N . ILE A 1 95 ? -2.921 -5.661 0.135 1.00 96.50 95 ILE A N 1
ATOM 739 C CA . ILE A 1 95 ? -2.864 -4.808 -1.060 1.00 96.50 95 ILE A CA 1
ATOM 740 C C . ILE A 1 95 ? -3.682 -5.477 -2.167 1.00 96.50 95 ILE A C 1
ATOM 742 O O . ILE A 1 95 ? -3.251 -6.473 -2.744 1.00 96.50 95 ILE A O 1
ATOM 746 N N . ASN A 1 96 ? -4.852 -4.915 -2.473 1.00 95.38 96 ASN A N 1
ATOM 747 C CA . ASN A 1 96 ? -5.757 -5.438 -3.499 1.00 95.38 96 ASN A CA 1
ATOM 748 C C . ASN A 1 96 ? -5.292 -5.070 -4.909 1.00 95.38 96 ASN A C 1
ATOM 750 O O . ASN A 1 96 ? -5.512 -5.811 -5.861 1.00 95.38 96 ASN A O 1
ATOM 754 N N . SER A 1 97 ? -4.737 -3.868 -5.062 1.00 93.50 97 SER A N 1
ATOM 755 C CA . SER A 1 97 ? -4.225 -3.384 -6.340 1.00 93.50 97 SER A CA 1
ATOM 756 C C . SER A 1 97 ? -3.222 -2.266 -6.126 1.00 93.50 97 SER A C 1
ATOM 758 O O . SER A 1 97 ? -3.304 -1.510 -5.154 1.00 93.50 97 SER A O 1
ATOM 760 N N . ILE A 1 98 ? -2.303 -2.140 -7.073 1.00 94.31 98 ILE A N 1
ATOM 761 C CA . ILE A 1 98 ? -1.342 -1.051 -7.151 1.00 94.31 98 ILE A CA 1
ATOM 762 C C . ILE A 1 98 ? -1.027 -0.770 -8.618 1.00 94.31 98 ILE A C 1
ATOM 764 O O . ILE A 1 98 ? -1.046 -1.663 -9.460 1.00 94.31 98 ILE A O 1
ATOM 768 N N . SER A 1 99 ? -0.763 0.490 -8.932 1.00 92.25 99 SER A N 1
ATOM 769 C CA . SER A 1 99 ? -0.395 0.932 -10.270 1.00 92.25 99 SER A CA 1
ATOM 770 C C . SER A 1 99 ? 0.566 2.110 -10.195 1.00 92.25 99 SER A C 1
ATOM 772 O O . SER A 1 99 ? 0.505 2.919 -9.264 1.00 92.25 99 SER A O 1
ATOM 774 N N . LEU A 1 100 ? 1.429 2.217 -11.204 1.00 91.31 100 LEU A N 1
ATOM 775 C CA . LEU A 1 100 ? 2.217 3.421 -11.433 1.00 91.31 100 LEU A CA 1
ATOM 776 C C . LEU A 1 100 ? 1.301 4.547 -11.920 1.00 91.31 100 LEU A C 1
ATOM 778 O O . LEU A 1 100 ? 0.416 4.338 -12.754 1.00 91.31 100 LEU A O 1
ATOM 782 N N . VAL A 1 101 ? 1.528 5.750 -11.409 1.00 89.31 101 VAL A N 1
ATOM 783 C CA . VAL A 1 101 ? 0.887 6.971 -11.898 1.00 89.31 101 VAL A CA 1
ATOM 784 C C . VAL A 1 101 ? 1.796 7.589 -12.961 1.00 89.31 101 VAL A C 1
ATOM 786 O O . VAL A 1 101 ? 3.017 7.615 -12.791 1.00 89.31 101 VAL A O 1
ATOM 789 N N . LYS A 1 102 ? 1.195 8.012 -14.078 1.00 76.62 102 LYS A N 1
ATOM 790 C CA . LYS A 1 102 ? 1.896 8.679 -15.183 1.00 76.62 102 LYS A CA 1
ATOM 791 C C . LYS A 1 102 ? 2.321 10.090 -14.806 1.00 76.62 102 LYS A C 1
ATOM 793 O O . LYS A 1 102 ? 1.530 10.756 -14.104 1.00 76.62 102 LYS A O 1
#

Foldseek 3Di:
DDDPLPQQDQQLQQVVVQVVQDQDWDDDPVFIKGFHHRDGKHFPDDPPAFAKTKIKDWTFIFTPPDDPDRDTDIFIKIFIWGWDADPNNHTDIDTPDMDTDD

Organism: NCBI:txid649761